Protein AF-A0A542ZRB3-F1 (afdb_monomer_lite)

InterPro domains:
  IPR025962 SdpI/YhfL-like [PF13630] (36-100)

Secondary structure (DSSP, 8-state):
--HHHHHHHHHHHHHHHHHHHHHHHHHHHHTSTT-PPPSSSS---TTTT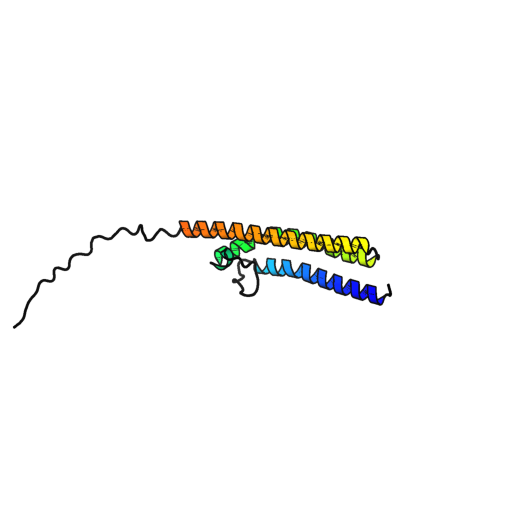S-HHHHHHHHHHHHHHHHHHHHHHHHHHHHHHHHHHTT-HHHHHHHHHHHHHHHHHHHHHHHHHHHHHHHHHHHHHHHHS--GGGS-----------------

Sequence (152 aa):
MNGQEIWEFVIVNGLMAVAVLVSPLLVAWQGRESAKPNRYAGIRTEKTSVDATTWQAGHRAALPAIRFGGLLAFVFAGGGVVTGLFGWQGLTMICALCAGATAFIAFGVGVARANTAAEKVSEEQSQKTPSSDDAPADDDAPADDASAPEAD

Foldseek 3Di:
DPPVVLVVVLVVLVVVLVVLLVQLVVLLVCLDPPRADDPVDYLDDPLLPPDRVLVSQLSVQLNVLSVVLSVLLNVLSVQLSVCSVVVVVVSNVVSNVRSVVSSVVSVVVSNVRSVVRSVVVVVVVVVVPPPPVPPPPPPDPPPPPPDDDDDD

Structure (mmCIF, N/CA/C/O backbone):
data_AF-A0A542ZRB3-F1
#
_entry.id   AF-A0A542ZRB3-F1
#
loop_
_atom_site.group_PDB
_atom_site.id
_atom_site.type_symbol
_atom_site.label_atom_id
_atom_site.label_alt_id
_atom_site.label_comp_id
_atom_site.label_asym_id
_atom_site.label_entity_id
_atom_site.label_seq_id
_atom_site.pdbx_PDB_ins_code
_atom_site.Cartn_x
_atom_site.Cartn_y
_atom_site.Cartn_z
_atom_site.occupancy
_atom_site.B_iso_or_equiv
_atom_site.auth_seq_id
_atom_site.auth_comp_id
_atom_site.auth_asym_id
_atom_site.auth_atom_id
_atom_site.pdbx_PDB_model_num
ATOM 1 N N . MET A 1 1 ? 21.197 -2.681 -26.301 1.00 57.91 1 MET A N 1
ATOM 2 C CA . MET A 1 1 ? 19.845 -3.241 -26.126 1.00 57.91 1 MET A CA 1
ATOM 3 C C . MET A 1 1 ? 19.202 -3.345 -27.485 1.00 57.91 1 MET A C 1
ATOM 5 O O . MET A 1 1 ? 19.181 -2.354 -28.211 1.00 57.91 1 MET A O 1
ATOM 9 N N . ASN A 1 2 ? 18.732 -4.533 -27.841 1.00 77.19 2 ASN A N 1
ATOM 10 C CA . ASN A 1 2 ? 17.944 -4.712 -29.058 1.00 77.19 2 ASN A CA 1
ATOM 11 C C . ASN A 1 2 ? 16.534 -4.149 -28.827 1.00 77.19 2 ASN A C 1
ATOM 13 O O . ASN A 1 2 ? 16.063 -4.118 -27.692 1.00 77.19 2 ASN A O 1
ATOM 17 N N . GLY A 1 3 ? 15.843 -3.714 -29.887 1.00 72.06 3 GLY A N 1
ATOM 18 C CA . GLY A 1 3 ? 14.504 -3.116 -29.765 1.00 72.06 3 GLY A CA 1
ATOM 19 C C . GLY A 1 3 ? 13.499 -3.996 -29.007 1.00 72.06 3 GLY A C 1
ATOM 20 O O . GLY A 1 3 ? 12.631 -3.478 -28.317 1.00 72.06 3 GLY A O 1
ATOM 21 N N . GLN A 1 4 ? 13.667 -5.319 -29.059 1.00 78.38 4 GLN A N 1
ATOM 22 C CA . GLN A 1 4 ? 12.844 -6.285 -28.332 1.00 78.38 4 GLN A CA 1
ATOM 23 C C . GLN A 1 4 ? 13.008 -6.202 -26.800 1.00 78.38 4 GLN A C 1
ATOM 25 O O . GLN A 1 4 ? 12.014 -6.247 -26.082 1.00 78.38 4 GLN A O 1
ATOM 30 N N . GLU A 1 5 ? 14.227 -5.982 -26.294 1.00 74.94 5 GLU A N 1
ATOM 31 C CA . GLU A 1 5 ? 14.484 -5.859 -24.848 1.00 74.94 5 GLU A CA 1
ATOM 32 C C . GLU A 1 5 ? 13.857 -4.588 -24.262 1.00 74.94 5 GLU A C 1
ATOM 34 O O . GLU A 1 5 ? 13.427 -4.563 -23.111 1.00 74.94 5 GLU A O 1
ATOM 39 N N . ILE A 1 6 ? 13.775 -3.525 -25.068 1.00 71.75 6 ILE A N 1
ATOM 40 C CA . ILE A 1 6 ? 13.130 -2.269 -24.670 1.00 71.75 6 ILE A CA 1
ATOM 41 C C . ILE A 1 6 ? 11.623 -2.491 -24.495 1.00 71.75 6 ILE A C 1
ATOM 43 O O . ILE A 1 6 ? 11.048 -2.044 -23.504 1.00 71.75 6 ILE A O 1
ATOM 47 N N . TRP A 1 7 ? 10.985 -3.225 -25.410 1.00 73.62 7 TRP A N 1
ATOM 48 C CA . TRP A 1 7 ? 9.554 -3.528 -25.328 1.00 73.62 7 TRP A CA 1
ATOM 49 C C . TRP A 1 7 ? 9.200 -4.408 -24.129 1.00 73.62 7 TRP A C 1
ATOM 51 O O . TRP A 1 7 ? 8.240 -4.104 -23.424 1.00 73.62 7 TRP A O 1
ATOM 61 N N . GLU A 1 8 ? 9.985 -5.445 -23.844 1.00 75.56 8 GLU A N 1
ATOM 62 C CA . GLU A 1 8 ? 9.770 -6.293 -22.663 1.00 75.56 8 GLU A CA 1
ATOM 63 C C . GLU A 1 8 ? 9.923 -5.494 -21.364 1.00 75.56 8 GLU A C 1
ATOM 65 O O . GLU A 1 8 ? 9.078 -5.586 -20.470 1.00 75.56 8 GLU A O 1
ATOM 70 N N . PHE A 1 9 ? 10.940 -4.633 -21.288 1.00 70.38 9 PHE A N 1
ATOM 71 C CA . PHE A 1 9 ? 11.157 -3.771 -20.131 1.00 70.38 9 PHE A CA 1
ATOM 72 C C . PHE A 1 9 ? 9.996 -2.790 -19.917 1.00 70.38 9 PHE A C 1
ATOM 74 O O . PHE A 1 9 ? 9.555 -2.592 -18.784 1.00 70.38 9 PHE A O 1
ATOM 81 N N . VAL A 1 10 ? 9.460 -2.203 -20.990 1.00 70.19 10 VAL A N 1
ATOM 82 C CA . VAL A 1 10 ? 8.301 -1.298 -20.925 1.00 70.19 10 VAL A CA 1
ATOM 83 C C . VAL A 1 10 ? 7.032 -2.047 -20.519 1.00 70.19 10 VAL A C 1
ATOM 85 O O . VAL A 1 10 ? 6.284 -1.545 -19.682 1.00 70.19 10 VAL A O 1
ATOM 88 N N . ILE A 1 11 ? 6.795 -3.252 -21.044 1.00 76.94 11 ILE A N 1
ATOM 89 C CA . ILE A 1 11 ? 5.610 -4.056 -20.708 1.00 76.94 11 ILE A CA 1
ATOM 90 C C . ILE A 1 11 ? 5.643 -4.483 -19.240 1.00 76.94 11 ILE A C 1
ATOM 92 O O . ILE A 1 11 ? 4.656 -4.296 -18.530 1.00 76.94 11 ILE A O 1
ATOM 96 N N . VAL A 1 12 ? 6.769 -5.010 -18.755 1.00 75.31 12 VAL A N 1
ATOM 97 C CA . VAL A 1 12 ? 6.897 -5.470 -17.364 1.00 75.31 12 VAL A CA 1
ATOM 98 C C . VAL A 1 12 ? 6.780 -4.302 -16.385 1.00 75.31 12 VAL A C 1
ATOM 100 O O . VAL A 1 12 ? 6.028 -4.398 -15.413 1.00 75.31 12 VAL A O 1
ATOM 103 N N . ASN A 1 13 ? 7.450 -3.174 -16.648 1.00 70.12 13 ASN A N 1
ATOM 104 C CA . ASN A 1 13 ? 7.316 -1.986 -15.800 1.00 70.12 13 ASN A CA 1
ATOM 105 C C . ASN A 1 13 ? 5.914 -1.377 -15.879 1.00 70.12 13 ASN A C 1
ATOM 107 O O . ASN A 1 13 ? 5.382 -0.943 -14.860 1.00 70.12 13 ASN A O 1
ATOM 111 N N . GLY A 1 14 ? 5.292 -1.388 -17.058 1.00 69.56 14 GLY A N 1
ATOM 112 C CA . GLY A 1 14 ? 3.910 -0.961 -17.245 1.00 69.56 14 GLY A CA 1
ATOM 113 C C . GLY A 1 14 ? 2.936 -1.812 -16.430 1.00 69.56 14 GLY A C 1
ATOM 114 O O . GLY A 1 14 ? 2.100 -1.270 -15.711 1.00 69.56 14 GLY A O 1
ATOM 115 N N . LEU A 1 15 ? 3.080 -3.139 -16.463 1.00 76.81 15 LEU A N 1
ATOM 116 C CA . LEU A 1 15 ? 2.259 -4.062 -15.674 1.00 76.81 15 LEU A CA 1
ATOM 117 C C . LEU A 1 15 ? 2.485 -3.898 -14.167 1.00 76.81 15 LEU A C 1
ATOM 119 O O . LEU A 1 15 ? 1.515 -3.852 -13.410 1.00 76.81 15 LEU A O 1
ATOM 123 N N . MET A 1 16 ? 3.737 -3.750 -13.727 1.00 71.19 16 MET A N 1
ATOM 124 C CA . MET A 1 16 ? 4.070 -3.445 -12.330 1.00 71.19 16 MET A CA 1
ATOM 125 C C . MET A 1 16 ? 3.442 -2.121 -11.882 1.00 71.19 16 MET A C 1
ATOM 127 O O . MET A 1 16 ? 2.821 -2.067 -10.822 1.00 71.19 16 MET A O 1
ATOM 131 N N . ALA A 1 17 ? 3.531 -1.068 -12.699 1.00 69.00 17 ALA A N 1
ATOM 132 C CA . ALA A 1 17 ? 2.908 0.221 -12.413 1.00 69.00 17 ALA A CA 1
ATOM 133 C C . ALA A 1 17 ? 1.386 0.090 -12.280 1.00 69.00 17 ALA A C 1
ATOM 135 O O . ALA A 1 17 ? 0.808 0.598 -11.321 1.00 69.00 17 ALA A O 1
ATOM 136 N N . VAL A 1 18 ? 0.733 -0.649 -13.181 1.00 70.75 18 VAL A N 1
ATOM 137 C CA . VAL A 1 18 ? -0.710 -0.918 -13.099 1.00 70.75 18 VAL A CA 1
ATOM 138 C C . VAL A 1 18 ? -1.054 -1.689 -11.824 1.00 70.75 18 VAL A C 1
ATOM 140 O O . VAL A 1 18 ? -1.988 -1.304 -11.126 1.00 70.75 18 VAL A O 1
ATOM 143 N N . ALA A 1 19 ? -0.297 -2.723 -11.456 1.00 70.94 19 ALA A N 1
ATOM 144 C CA . ALA A 1 19 ? -0.540 -3.486 -10.229 1.00 70.94 19 ALA A CA 1
ATOM 145 C C . ALA A 1 19 ? -0.389 -2.624 -8.959 1.00 70.94 19 ALA A C 1
ATOM 147 O O . ALA A 1 19 ? -1.222 -2.703 -8.046 1.00 70.94 19 ALA A O 1
ATOM 148 N N . VAL A 1 20 ? 0.629 -1.758 -8.926 1.00 68.19 20 VAL A N 1
ATOM 149 C CA . VAL A 1 20 ? 0.869 -0.791 -7.841 1.00 68.19 20 VAL A CA 1
ATOM 150 C C . VAL A 1 20 ? -0.226 0.273 -7.779 1.00 68.19 20 VAL A C 1
ATOM 152 O O . VAL A 1 20 ? -0.526 0.753 -6.692 1.00 68.19 20 VAL A O 1
ATOM 155 N N . LEU A 1 21 ? -0.868 0.615 -8.899 1.00 65.38 21 LEU A N 1
ATOM 156 C CA . LEU A 1 21 ? -1.976 1.576 -8.939 1.00 65.38 21 LEU A CA 1
ATOM 157 C C . LEU A 1 21 ? -3.322 0.968 -8.574 1.00 65.38 21 LEU A C 1
ATOM 159 O O . LEU A 1 21 ? -4.109 1.581 -7.852 1.00 65.38 21 LEU A O 1
ATOM 163 N N . VAL A 1 22 ? -3.591 -0.239 -9.059 1.00 71.31 22 VAL A N 1
ATOM 164 C CA . VAL A 1 22 ? -4.864 -0.928 -8.844 1.00 71.31 22 VAL A CA 1
ATOM 165 C C . VAL A 1 22 ? -4.983 -1.392 -7.392 1.00 71.31 22 VAL A C 1
ATOM 167 O O . VAL A 1 22 ? -6.062 -1.288 -6.818 1.00 71.31 22 VAL A O 1
ATOM 170 N N . SER A 1 23 ? -3.887 -1.809 -6.752 1.00 67.88 23 SER A N 1
ATOM 171 C CA . SER A 1 23 ? -3.892 -2.264 -5.351 1.00 67.88 23 SER A CA 1
ATOM 172 C C . SER A 1 23 ? -4.440 -1.228 -4.348 1.00 67.88 23 SER A C 1
ATOM 174 O O . SER A 1 23 ? -5.414 -1.537 -3.659 1.00 67.88 23 SER A O 1
ATOM 176 N N . PRO A 1 24 ? -3.917 0.010 -4.250 1.00 64.94 24 PRO A N 1
ATOM 177 C CA . PRO A 1 24 ? -4.442 1.021 -3.334 1.00 64.94 24 PRO A CA 1
ATOM 178 C C . PRO A 1 24 ? -5.852 1.481 -3.719 1.00 64.94 24 PRO A C 1
ATOM 180 O O . PRO A 1 24 ? -6.626 1.836 -2.833 1.00 64.94 24 PRO A O 1
ATOM 183 N N . LEU A 1 25 ? -6.218 1.435 -5.005 1.00 66.00 25 LEU A N 1
ATOM 184 C CA . LEU A 1 25 ? -7.579 1.719 -5.469 1.00 66.00 25 LEU A CA 1
ATOM 185 C C . LEU A 1 25 ? -8.570 0.652 -4.997 1.00 66.00 25 LEU A C 1
ATOM 187 O O . LEU A 1 25 ? -9.633 1.003 -4.491 1.00 66.00 25 LEU A O 1
ATOM 191 N N . LEU A 1 26 ? -8.209 -0.629 -5.088 1.00 68.31 26 LEU A N 1
ATOM 192 C CA . LEU A 1 26 ? -9.005 -1.740 -4.564 1.00 68.31 26 LEU A CA 1
ATOM 193 C C . LEU A 1 26 ? -9.151 -1.646 -3.045 1.00 68.31 26 LEU A C 1
ATOM 195 O O . LEU A 1 26 ? -10.261 -1.782 -2.529 1.00 68.31 26 LEU A O 1
ATOM 199 N N . VAL A 1 27 ? -8.061 -1.340 -2.333 1.00 64.50 27 VAL A N 1
ATOM 200 C CA . VAL A 1 27 ? -8.111 -1.114 -0.884 1.00 64.50 27 VAL A CA 1
ATOM 201 C C . VAL A 1 27 ? -9.010 0.085 -0.575 1.00 64.50 27 VAL A C 1
ATOM 203 O O . VAL A 1 27 ? -9.890 -0.019 0.271 1.00 64.50 27 VAL A O 1
ATOM 206 N N . ALA A 1 28 ? -8.885 1.206 -1.285 1.00 65.00 28 ALA A N 1
ATOM 207 C CA . ALA A 1 28 ? -9.724 2.379 -1.051 1.00 65.00 28 ALA A CA 1
ATOM 208 C C . ALA A 1 28 ? -11.210 2.131 -1.361 1.00 65.00 28 ALA A C 1
ATOM 210 O O . ALA A 1 28 ? -12.079 2.641 -0.653 1.00 65.00 28 ALA A O 1
ATOM 211 N N . TRP A 1 29 ? -11.511 1.338 -2.390 1.00 66.62 29 TRP A N 1
ATOM 212 C CA . TRP A 1 29 ? -12.880 1.002 -2.782 1.00 66.62 29 TRP A CA 1
ATOM 213 C C . TRP A 1 29 ? -13.577 0.127 -1.735 1.00 66.62 29 TRP A C 1
ATOM 215 O O . TRP A 1 29 ? -14.755 0.332 -1.451 1.00 66.62 29 TRP A O 1
ATOM 225 N N . GLN A 1 30 ? -12.830 -0.766 -1.082 1.00 65.75 30 GLN A N 1
ATOM 226 C CA . GLN A 1 30 ? -13.324 -1.573 0.038 1.00 65.75 30 GLN A CA 1
ATOM 227 C C . GLN A 1 30 ? -13.522 -0.776 1.333 1.00 65.75 30 GLN A C 1
ATOM 229 O O . GLN A 1 30 ? -14.191 -1.255 2.234 1.00 65.75 30 GLN A O 1
ATOM 234 N N . GLY A 1 31 ? -13.006 0.450 1.427 1.00 56.62 31 GLY A N 1
ATOM 235 C CA . GLY A 1 31 ? -13.260 1.345 2.560 1.00 56.62 31 GLY A CA 1
ATOM 236 C C . GLY A 1 31 ? -14.590 2.091 2.512 1.00 56.62 31 GLY A C 1
ATOM 237 O O . GLY A 1 31 ? -14.852 2.910 3.393 1.00 56.62 31 GLY A O 1
ATOM 238 N N . ARG A 1 32 ? -15.404 1.893 1.467 1.00 64.12 32 ARG A N 1
ATOM 239 C CA . ARG A 1 32 ? -16.726 2.522 1.366 1.00 64.12 32 ARG A CA 1
ATOM 240 C C . ARG A 1 32 ? -17.689 1.904 2.374 1.00 64.12 32 ARG A C 1
ATOM 242 O O . ARG A 1 32 ? -17.667 0.702 2.599 1.00 64.12 32 ARG A O 1
ATOM 249 N N . GLU A 1 33 ? -18.578 2.739 2.907 1.00 56.66 33 GLU A N 1
ATOM 250 C CA . GLU A 1 33 ? -19.474 2.455 4.041 1.00 56.66 33 GLU A CA 1
ATOM 251 C C . GLU A 1 33 ? -20.419 1.251 3.869 1.00 56.66 33 GLU A C 1
ATOM 253 O O . GLU A 1 33 ? -21.093 0.856 4.811 1.00 56.66 33 GLU A O 1
ATOM 258 N N . SER A 1 34 ? -20.460 0.645 2.682 1.00 55.91 34 SER A N 1
ATOM 259 C CA . SER A 1 34 ? -21.297 -0.515 2.355 1.00 55.91 34 SER A CA 1
ATOM 260 C C . SER A 1 34 ? -20.507 -1.814 2.154 1.00 55.91 34 SER A C 1
ATOM 262 O O . SER A 1 34 ? -21.100 -2.852 1.857 1.00 55.91 34 SER A O 1
ATOM 264 N N . ALA A 1 35 ? -19.177 -1.784 2.262 1.00 61.34 35 ALA A N 1
ATOM 265 C CA . ALA A 1 35 ? -18.354 -2.973 2.092 1.00 61.34 35 ALA A CA 1
ATOM 266 C C . ALA A 1 35 ? -18.409 -3.830 3.362 1.00 61.34 35 ALA A C 1
ATOM 268 O O . ALA A 1 35 ? -17.929 -3.434 4.421 1.00 61.34 35 ALA A O 1
ATOM 269 N N . LYS A 1 36 ? -18.996 -5.025 3.255 1.00 65.25 36 LYS A N 1
ATOM 270 C CA . LYS A 1 36 ? -18.915 -6.024 4.324 1.00 65.25 36 LYS A CA 1
ATOM 271 C C . LYS A 1 36 ? -17.457 -6.475 4.503 1.00 65.25 36 LYS A C 1
ATOM 273 O O . LYS A 1 36 ? -16.759 -6.615 3.493 1.00 65.25 36 LYS A O 1
ATOM 278 N N . PRO A 1 37 ? -17.016 -6.774 5.740 1.00 65.88 37 PRO A N 1
ATOM 279 C CA . PRO A 1 37 ? -15.686 -7.321 5.986 1.00 65.88 37 PRO A CA 1
ATOM 280 C C . PRO A 1 37 ? -15.470 -8.577 5.133 1.00 65.88 37 PRO A C 1
ATOM 282 O O . PRO A 1 37 ? -16.186 -9.569 5.277 1.00 65.88 37 PRO A O 1
ATOM 285 N N . ASN A 1 38 ? -14.506 -8.541 4.212 1.00 67.44 38 ASN A N 1
ATOM 286 C CA . ASN A 1 38 ? -14.188 -9.685 3.359 1.00 67.44 38 ASN A CA 1
ATOM 287 C C . ASN A 1 38 ? -13.095 -10.544 4.021 1.00 67.44 38 ASN A C 1
ATOM 289 O O . ASN A 1 38 ? -12.151 -10.024 4.624 1.00 67.44 38 ASN A O 1
ATOM 293 N N . ARG A 1 39 ? -13.195 -11.877 3.904 1.00 62.22 39 ARG A N 1
ATOM 294 C CA . ARG A 1 39 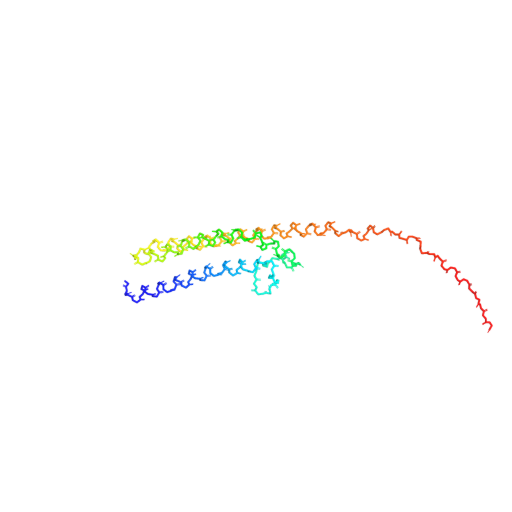? -12.159 -12.801 4.390 1.00 62.22 39 ARG A CA 1
ATOM 295 C C . ARG A 1 39 ? -10.827 -12.651 3.659 1.00 62.22 39 ARG A C 1
ATOM 297 O O . ARG A 1 39 ? -9.781 -12.873 4.259 1.00 62.22 39 ARG A O 1
ATOM 304 N N . TYR A 1 40 ? -10.879 -12.236 2.399 1.00 60.97 40 TYR A N 1
ATOM 305 C CA . TYR A 1 40 ? -9.743 -12.286 1.481 1.00 60.97 40 TYR A CA 1
ATOM 306 C C . TYR A 1 40 ? -9.091 -10.927 1.206 1.00 60.97 40 TYR A C 1
ATOM 308 O O . TYR A 1 40 ? -8.108 -10.873 0.474 1.00 60.97 40 TYR A O 1
ATOM 316 N N . ALA A 1 41 ? -9.619 -9.828 1.755 1.00 55.94 41 ALA A N 1
ATOM 317 C CA . ALA A 1 41 ? -9.113 -8.488 1.465 1.00 55.94 41 ALA A CA 1
ATOM 318 C C . ALA A 1 41 ? -9.324 -7.505 2.633 1.00 55.94 41 ALA A C 1
ATOM 320 O O . ALA A 1 41 ? -10.284 -7.638 3.393 1.00 55.94 41 ALA A O 1
ATOM 321 N N . GLY A 1 42 ? -8.412 -6.534 2.768 1.00 61.56 42 GLY A N 1
ATOM 322 C CA . GLY A 1 42 ? -8.416 -5.499 3.812 1.00 61.56 42 GLY A CA 1
ATOM 323 C C . GLY A 1 42 ? -7.268 -5.621 4.824 1.00 61.56 42 GLY A C 1
ATOM 324 O O . GLY A 1 42 ? -6.564 -6.629 4.871 1.00 61.56 42 GLY A O 1
ATOM 325 N N . ILE A 1 43 ? -7.071 -4.577 5.638 1.00 64.38 43 ILE A N 1
ATOM 326 C CA . ILE A 1 43 ? -6.070 -4.572 6.717 1.00 64.38 43 ILE A CA 1
ATOM 327 C C . ILE A 1 43 ? -6.604 -5.440 7.859 1.00 64.38 43 ILE A C 1
ATOM 329 O O . ILE A 1 43 ? -7.478 -5.021 8.618 1.00 64.38 43 ILE A O 1
ATOM 333 N N . ARG A 1 44 ? -6.101 -6.673 7.947 1.00 68.19 44 ARG A N 1
ATOM 334 C CA . ARG A 1 44 ? -6.429 -7.619 9.016 1.00 68.19 44 ARG A CA 1
ATOM 335 C C . ARG A 1 44 ? -5.388 -7.513 10.110 1.00 68.19 44 ARG A C 1
ATOM 337 O O . ARG A 1 44 ? -4.293 -8.052 9.986 1.00 68.19 44 ARG A O 1
ATOM 344 N N . THR A 1 45 ? -5.746 -6.820 11.171 1.00 67.12 45 THR A N 1
ATOM 345 C CA . THR A 1 45 ? -5.037 -6.886 12.439 1.00 67.12 45 THR A CA 1
ATOM 346 C C . THR A 1 45 ? -5.981 -7.462 13.478 1.00 67.12 45 THR A C 1
ATOM 348 O O . THR A 1 45 ? -7.198 -7.426 13.296 1.00 67.12 45 THR A O 1
ATOM 351 N N . GLU A 1 46 ? -5.433 -8.023 14.555 1.00 70.56 46 GLU A N 1
ATOM 352 C CA . GLU A 1 46 ? -6.214 -8.645 15.638 1.00 70.56 46 GLU A CA 1
ATOM 353 C C . GLU A 1 46 ? -7.366 -7.748 16.118 1.00 70.56 46 GLU A C 1
ATOM 355 O O . GLU A 1 46 ? -8.459 -8.223 16.418 1.00 70.56 46 GLU A O 1
ATOM 360 N N . LYS A 1 47 ? -7.139 -6.429 16.106 1.00 65.25 47 LYS A N 1
ATOM 361 C CA . LYS A 1 47 ? -8.100 -5.405 16.519 1.00 65.25 47 LYS A CA 1
ATOM 362 C C . LYS A 1 47 ? -9.166 -5.095 15.460 1.00 65.25 47 LYS A C 1
ATOM 364 O O . LYS A 1 47 ? -10.312 -4.841 15.818 1.00 65.25 47 LYS A O 1
ATOM 369 N N . THR A 1 48 ? -8.838 -5.134 14.165 1.00 61.62 48 THR A N 1
ATOM 370 C CA . THR A 1 48 ? -9.811 -4.877 13.082 1.00 61.62 48 THR A CA 1
ATOM 371 C C . THR A 1 48 ? -10.668 -6.097 12.736 1.00 61.62 48 THR A C 1
ATOM 373 O O . THR A 1 48 ? -11.593 -5.979 11.937 1.00 61.62 48 THR A O 1
ATOM 376 N N . SER A 1 49 ? -10.381 -7.271 13.312 1.00 68.75 49 SER A N 1
ATOM 377 C CA . SER A 1 49 ? -11.171 -8.497 13.123 1.00 68.75 49 SER A CA 1
ATOM 378 C C . SER A 1 49 ? -12.302 -8.707 14.132 1.00 68.75 49 SER A C 1
ATOM 380 O O . SER A 1 49 ? -13.057 -9.662 13.967 1.00 68.75 49 SER A O 1
ATOM 382 N N . VAL A 1 50 ? -12.411 -7.860 15.160 1.00 73.00 50 VAL A N 1
ATOM 383 C CA . VAL A 1 50 ? -13.346 -8.070 16.279 1.00 73.00 50 VAL A CA 1
ATOM 384 C C . VAL A 1 50 ? -14.784 -7.729 15.894 1.00 73.00 50 VAL A C 1
ATOM 386 O O . VAL A 1 50 ? -15.688 -8.510 16.170 1.00 73.00 50 VAL A O 1
ATOM 389 N N . ASP A 1 51 ? -14.997 -6.592 15.230 1.00 75.12 51 ASP A N 1
ATOM 390 C CA . ASP A 1 51 ? -16.332 -6.121 14.873 1.00 75.12 51 ASP A CA 1
ATOM 391 C C . ASP A 1 51 ? -16.312 -5.342 13.545 1.00 75.12 51 ASP A C 1
ATOM 393 O O . ASP A 1 51 ? -15.287 -4.808 13.110 1.00 75.12 51 ASP A O 1
ATOM 397 N N . ALA A 1 52 ? -17.458 -5.264 12.869 1.00 76.75 52 ALA A N 1
ATOM 398 C CA . ALA A 1 52 ? -17.594 -4.521 11.615 1.00 76.75 52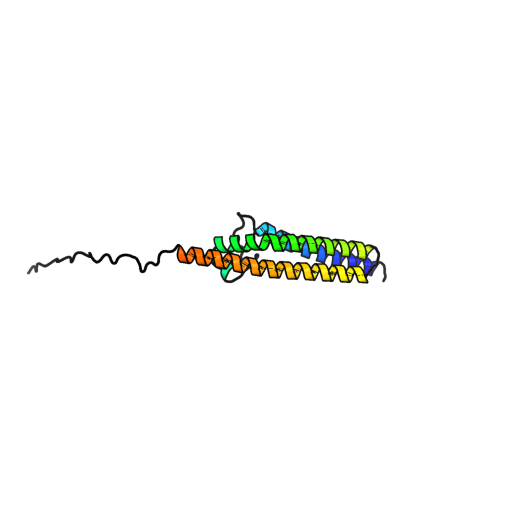 ALA A CA 1
ATOM 399 C C . ALA A 1 52 ? -17.313 -3.019 11.808 1.00 76.75 52 ALA A C 1
ATOM 401 O O . ALA A 1 52 ? -16.777 -2.361 10.913 1.00 76.75 52 ALA A O 1
ATOM 402 N N . THR A 1 53 ? -17.631 -2.490 12.991 1.00 77.19 53 THR A N 1
ATOM 403 C CA . THR A 1 53 ? -17.399 -1.091 13.372 1.00 77.19 53 THR A CA 1
ATOM 404 C C . THR A 1 53 ? -15.907 -0.764 13.489 1.00 77.19 53 THR A C 1
ATOM 406 O O . THR A 1 53 ? -15.442 0.214 12.893 1.00 77.19 53 THR A O 1
ATOM 409 N N . THR A 1 54 ? -15.126 -1.608 14.174 1.00 77.81 54 THR A N 1
ATOM 410 C CA . THR A 1 54 ? -13.669 -1.440 14.317 1.00 77.81 54 THR A CA 1
ATOM 411 C C . THR A 1 54 ? -12.945 -1.643 12.987 1.00 77.81 54 THR A C 1
ATOM 413 O O . THR A 1 54 ? -12.010 -0.898 12.676 1.00 77.81 54 THR A O 1
ATOM 416 N N . TRP A 1 55 ? -13.420 -2.571 12.149 1.00 77.62 55 TRP A N 1
ATOM 417 C CA . TRP A 1 55 ? -12.929 -2.755 10.782 1.00 77.62 55 TRP A CA 1
ATOM 418 C C . TRP A 1 55 ? -13.093 -1.484 9.937 1.00 77.62 55 TRP A C 1
ATOM 420 O O . TRP A 1 55 ? -12.129 -0.998 9.340 1.00 77.62 55 TRP A O 1
ATOM 430 N N . GLN A 1 56 ? -14.293 -0.896 9.928 1.00 78.56 56 GLN A N 1
ATOM 431 C CA . GLN A 1 56 ? -14.591 0.300 9.138 1.00 78.56 56 GLN A CA 1
ATOM 432 C C . GLN A 1 56 ? -13.819 1.530 9.640 1.00 78.56 56 GLN A C 1
ATOM 434 O O . GLN A 1 56 ? -13.307 2.309 8.830 1.00 78.56 56 GLN A O 1
ATOM 439 N N . ALA A 1 57 ? -13.680 1.689 10.960 1.00 78.31 57 ALA A N 1
ATOM 440 C CA . ALA A 1 57 ? -12.892 2.762 11.564 1.00 78.31 57 ALA A CA 1
ATOM 441 C C . ALA A 1 57 ? -11.404 2.659 11.193 1.00 78.31 57 ALA A C 1
ATOM 443 O O . ALA A 1 57 ? -10.811 3.641 10.732 1.00 78.31 57 ALA A O 1
ATOM 444 N N . GLY A 1 58 ? -10.818 1.463 11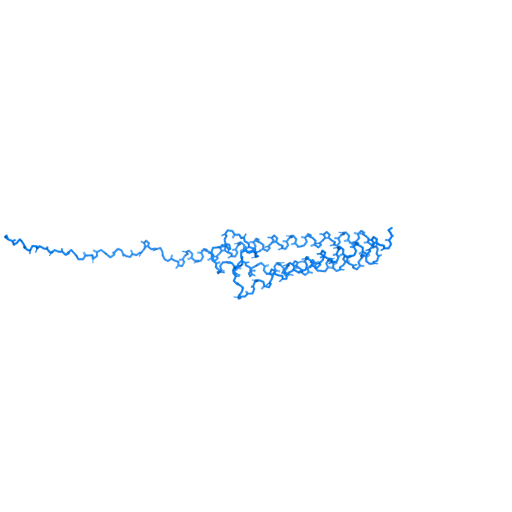.312 1.00 75.81 58 GLY A N 1
ATOM 445 C CA . GLY A 1 58 ? -9.431 1.207 10.925 1.00 75.81 58 GLY A CA 1
ATOM 446 C C . GLY A 1 58 ? -9.186 1.486 9.442 1.00 75.81 58 GLY A C 1
ATOM 447 O O . GLY A 1 58 ? -8.232 2.175 9.070 1.00 75.81 58 GLY A O 1
ATOM 448 N N . HIS A 1 59 ? -10.096 1.040 8.578 1.00 78.25 59 HIS A N 1
ATOM 449 C CA . HIS A 1 59 ? -9.965 1.239 7.137 1.00 78.25 59 HIS A CA 1
ATOM 450 C C . HIS A 1 59 ? -10.120 2.710 6.735 1.00 78.25 59 HIS A C 1
ATOM 452 O O . HIS A 1 59 ? -9.338 3.222 5.929 1.00 78.25 59 HIS A O 1
ATOM 458 N N . ARG A 1 60 ? -11.062 3.437 7.350 1.00 80.12 60 ARG A N 1
ATOM 459 C CA . ARG A 1 60 ? -11.245 4.882 7.137 1.00 80.12 60 ARG A CA 1
ATOM 460 C C . ARG A 1 60 ? -10.017 5.683 7.573 1.00 80.12 60 ARG A C 1
ATOM 462 O O . ARG A 1 60 ? -9.649 6.636 6.885 1.00 80.12 60 ARG A O 1
ATOM 469 N N . ALA A 1 61 ? -9.356 5.284 8.659 1.00 80.31 61 ALA A N 1
ATOM 470 C CA . ALA A 1 61 ? -8.123 5.913 9.134 1.00 80.31 61 ALA A CA 1
ATOM 471 C C . ALA A 1 61 ? -6.915 5.652 8.214 1.00 80.31 61 ALA A C 1
ATOM 473 O O . ALA A 1 61 ? -6.024 6.501 8.112 1.00 80.31 61 ALA A O 1
ATOM 474 N N . ALA A 1 62 ? -6.896 4.518 7.508 1.00 76.25 62 ALA A N 1
ATOM 475 C CA . ALA A 1 62 ? -5.851 4.179 6.542 1.00 76.25 62 ALA A CA 1
ATOM 476 C C . ALA A 1 62 ? -6.003 4.907 5.191 1.00 76.25 62 ALA A C 1
ATOM 478 O O . ALA A 1 62 ? -5.002 5.160 4.514 1.00 76.25 62 ALA A O 1
ATOM 479 N N . LEU A 1 63 ? -7.228 5.292 4.802 1.00 79.81 63 LEU A N 1
ATOM 480 C CA . LEU A 1 63 ? -7.522 5.914 3.500 1.00 79.81 63 LEU A CA 1
ATOM 481 C C . LEU A 1 63 ? -6.635 7.119 3.139 1.00 79.81 63 LEU A C 1
ATOM 483 O O . LEU A 1 63 ? -6.182 7.171 1.995 1.00 79.81 63 LEU A O 1
ATOM 487 N N . PRO A 1 64 ? -6.363 8.094 4.032 1.00 80.25 64 PRO A N 1
ATOM 488 C CA . PRO A 1 64 ? -5.531 9.241 3.681 1.00 80.25 64 PRO A CA 1
ATOM 489 C C . PRO A 1 64 ? -4.104 8.819 3.326 1.00 80.25 64 PRO A C 1
ATOM 491 O O . PRO A 1 64 ? -3.576 9.261 2.311 1.00 80.25 64 PRO A O 1
ATOM 494 N N . ALA A 1 65 ? -3.502 7.925 4.118 1.00 78.38 65 ALA A N 1
ATOM 495 C CA . ALA A 1 65 ? -2.143 7.442 3.880 1.00 78.38 65 ALA A CA 1
ATOM 496 C C . ALA A 1 65 ? -2.054 6.682 2.550 1.00 78.38 65 ALA A C 1
ATOM 498 O O . ALA A 1 65 ? -1.164 6.949 1.746 1.00 78.38 65 ALA A O 1
ATOM 499 N N . ILE A 1 66 ? -3.032 5.815 2.277 1.00 75.88 66 ILE A N 1
ATOM 500 C CA . ILE A 1 66 ? -3.110 5.047 1.029 1.00 75.88 66 ILE A CA 1
ATOM 501 C C . ILE A 1 66 ? -3.321 5.970 -0.178 1.00 75.88 66 ILE A C 1
ATOM 503 O O . ILE A 1 66 ? -2.698 5.762 -1.215 1.00 75.88 66 ILE A O 1
ATOM 507 N N . ARG A 1 67 ? -4.152 7.014 -0.057 1.00 80.50 67 ARG A N 1
ATOM 508 C CA . ARG A 1 67 ? -4.380 7.986 -1.140 1.00 80.50 67 ARG A CA 1
ATOM 509 C C . ARG A 1 67 ? -3.136 8.806 -1.452 1.00 80.50 67 ARG A C 1
ATOM 511 O O . ARG A 1 67 ? -2.759 8.894 -2.615 1.00 80.50 67 ARG A O 1
ATOM 518 N N . PHE A 1 68 ? -2.497 9.387 -0.436 1.00 82.00 68 PHE A N 1
ATOM 519 C CA . PHE A 1 68 ? -1.282 10.180 -0.640 1.00 82.00 68 PHE A CA 1
ATOM 520 C C . PHE A 1 68 ? -0.125 9.317 -1.147 1.00 82.00 68 PHE A C 1
ATOM 522 O O . PHE A 1 68 ? 0.555 9.701 -2.095 1.00 82.00 68 PHE A O 1
ATOM 529 N N . GLY A 1 69 ? 0.055 8.128 -0.569 1.00 76.75 69 GLY A N 1
ATOM 530 C CA . GLY A 1 69 ? 1.056 7.166 -1.015 1.00 76.75 69 GLY A CA 1
ATOM 531 C C . GLY A 1 69 ? 0.832 6.681 -2.437 1.00 76.75 69 GLY A C 1
ATOM 532 O O . GLY A 1 69 ? 1.760 6.687 -3.237 1.00 76.75 69 GLY A O 1
ATOM 533 N N . GLY A 1 70 ? -0.408 6.316 -2.769 1.00 76.06 70 GLY A N 1
ATOM 534 C CA . GLY A 1 70 ? -0.792 5.897 -4.113 1.00 76.06 70 GLY A CA 1
ATOM 535 C C . GLY A 1 70 ? -0.598 7.005 -5.147 1.00 76.06 70 GLY A C 1
ATOM 536 O O . GLY A 1 70 ? -0.117 6.732 -6.242 1.00 76.06 70 GLY A O 1
ATOM 537 N N . LEU A 1 71 ? -0.894 8.262 -4.794 1.00 81.75 71 LEU A N 1
ATOM 538 C CA . LEU A 1 71 ? -0.654 9.408 -5.671 1.00 81.75 71 LEU A CA 1
ATOM 539 C C . LEU A 1 71 ? 0.843 9.631 -5.922 1.00 81.75 71 LEU A C 1
ATOM 541 O O . LEU A 1 71 ? 1.240 9.814 -7.069 1.00 81.75 71 LEU A O 1
ATOM 545 N N . LEU A 1 72 ? 1.686 9.588 -4.885 1.00 80.56 72 LEU A N 1
ATOM 546 C CA . LEU A 1 72 ? 3.137 9.710 -5.073 1.00 80.56 72 LEU A CA 1
ATOM 547 C C . LEU A 1 72 ? 3.693 8.545 -5.897 1.00 80.56 72 LEU A C 1
ATOM 549 O O . LEU A 1 72 ? 4.459 8.771 -6.832 1.00 80.56 72 LEU A O 1
ATOM 553 N N . ALA A 1 73 ? 3.274 7.316 -5.591 1.00 77.50 73 ALA A N 1
ATOM 554 C CA . ALA A 1 73 ? 3.672 6.136 -6.347 1.00 77.50 73 ALA A CA 1
ATOM 555 C C . ALA A 1 73 ? 3.255 6.250 -7.822 1.00 77.50 73 ALA A C 1
ATOM 557 O O . ALA A 1 73 ? 4.038 5.888 -8.697 1.00 77.50 73 ALA A O 1
ATOM 558 N N . PHE A 1 74 ? 2.081 6.826 -8.116 1.00 77.81 74 PHE A N 1
ATOM 559 C CA . PHE A 1 74 ? 1.643 7.116 -9.483 1.00 77.81 74 PHE A CA 1
ATOM 560 C C . PHE A 1 74 ? 2.571 8.092 -10.201 1.00 77.81 74 PHE A C 1
ATOM 562 O O . PHE A 1 74 ? 2.972 7.830 -11.333 1.00 77.81 74 PHE A O 1
ATOM 569 N N . VAL A 1 75 ? 2.939 9.196 -9.547 1.00 84.69 75 VAL A N 1
ATOM 570 C CA . VAL A 1 75 ? 3.841 10.197 -10.133 1.00 84.69 75 VAL A CA 1
ATOM 571 C C . VAL A 1 75 ? 5.203 9.575 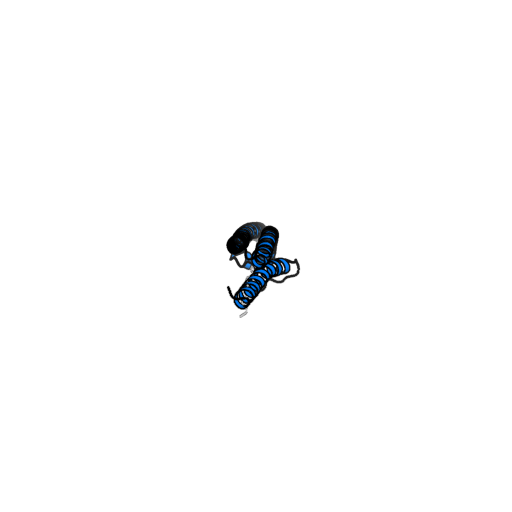-10.442 1.00 84.69 75 VAL A C 1
ATOM 573 O O . VAL A 1 75 ? 5.723 9.757 -11.542 1.00 84.69 75 VAL A O 1
ATOM 576 N N . PHE A 1 76 ? 5.762 8.791 -9.517 1.00 82.12 76 PHE A N 1
ATOM 577 C CA . PHE A 1 76 ? 7.043 8.119 -9.738 1.00 82.12 76 PHE A CA 1
ATOM 578 C C . PHE A 1 76 ? 6.963 7.031 -10.809 1.00 82.12 76 PHE A C 1
ATOM 580 O O . PHE A 1 76 ? 7.846 6.964 -11.661 1.00 82.12 76 PHE A O 1
ATOM 587 N N . ALA A 1 77 ? 5.907 6.217 -10.823 1.00 76.88 77 ALA A N 1
ATOM 588 C CA . ALA A 1 77 ? 5.708 5.201 -11.852 1.00 76.88 77 ALA A CA 1
ATOM 589 C C . ALA A 1 77 ? 5.543 5.834 -13.244 1.00 76.88 77 ALA A C 1
ATOM 591 O O . ALA A 1 77 ? 6.189 5.402 -14.197 1.00 76.88 77 ALA A O 1
ATOM 592 N N . GLY A 1 78 ? 4.752 6.906 -13.351 1.00 78.06 78 GLY A N 1
ATOM 593 C CA . GLY A 1 78 ? 4.604 7.683 -14.582 1.00 78.06 78 GLY A CA 1
ATOM 594 C C . GLY A 1 78 ? 5.932 8.284 -15.049 1.00 78.06 78 GLY A C 1
ATOM 595 O O . GLY A 1 78 ? 6.293 8.148 -16.217 1.00 78.06 78 GLY A O 1
ATOM 596 N N . GLY A 1 79 ? 6.710 8.862 -14.129 1.00 79.44 79 GLY A N 1
ATOM 597 C CA . GLY A 1 79 ? 8.067 9.340 -14.410 1.00 79.44 79 GLY A CA 1
ATOM 598 C C . GLY A 1 79 ? 9.005 8.224 -14.884 1.00 79.44 79 GLY A C 1
ATOM 599 O O . GLY A 1 79 ? 9.774 8.421 -15.825 1.00 79.44 79 GLY A O 1
ATOM 600 N N . GLY A 1 80 ? 8.899 7.027 -14.304 1.00 78.06 80 GLY A N 1
ATOM 601 C CA . GLY A 1 80 ? 9.639 5.837 -14.728 1.00 78.06 80 GLY A CA 1
ATOM 602 C C . GLY A 1 80 ? 9.335 5.432 -16.172 1.00 78.06 80 GLY A C 1
ATOM 603 O O . GLY A 1 80 ? 10.257 5.192 -16.947 1.00 78.06 80 GLY A O 1
ATOM 604 N N . VAL A 1 81 ? 8.059 5.437 -16.568 1.00 77.38 81 VAL A N 1
ATOM 605 C CA . VAL A 1 81 ? 7.652 5.148 -17.956 1.00 77.38 81 VAL A CA 1
ATOM 606 C C . VAL A 1 81 ? 8.213 6.193 -18.918 1.00 77.38 81 VAL A C 1
ATOM 608 O O . VAL A 1 81 ? 8.830 5.833 -19.917 1.00 77.38 81 VAL A O 1
ATOM 611 N N . VAL A 1 82 ? 8.056 7.483 -18.604 1.00 82.50 82 VAL A N 1
ATOM 612 C CA . VAL A 1 82 ? 8.551 8.577 -19.457 1.00 82.50 82 VAL A CA 1
ATOM 613 C C . VAL A 1 82 ? 10.066 8.481 -19.630 1.00 82.50 82 VAL A C 1
ATOM 615 O O . VAL A 1 82 ? 10.560 8.474 -20.751 1.00 82.50 82 VAL A O 1
ATOM 618 N N . THR A 1 83 ? 10.814 8.344 -18.537 1.00 83.25 83 THR A N 1
ATOM 619 C CA . THR A 1 83 ? 12.285 8.239 -18.575 1.00 83.25 83 THR A CA 1
ATOM 620 C C . THR A 1 83 ? 12.769 6.984 -19.297 1.00 83.25 83 THR A C 1
ATOM 622 O O . THR A 1 83 ? 13.774 7.041 -20.007 1.00 83.25 83 THR A O 1
ATOM 625 N N . GLY A 1 84 ? 12.027 5.879 -19.180 1.00 74.81 84 GLY A N 1
ATOM 626 C CA . GLY A 1 84 ? 12.290 4.637 -19.902 1.00 74.81 84 GLY A CA 1
ATOM 627 C C . GLY A 1 84 ? 12.150 4.801 -21.416 1.00 74.81 84 GLY A C 1
ATOM 628 O O . GLY A 1 84 ? 12.996 4.305 -22.157 1.00 74.81 84 GLY A O 1
ATOM 629 N N . LEU A 1 85 ? 11.154 5.566 -21.881 1.00 77.56 85 LEU A N 1
ATOM 630 C CA . LEU A 1 85 ? 10.977 5.885 -23.306 1.00 77.56 85 LEU A CA 1
ATOM 631 C C . LEU A 1 85 ? 12.139 6.713 -23.880 1.00 77.56 85 LEU A C 1
ATOM 633 O O . LEU A 1 85 ? 12.472 6.561 -25.051 1.00 77.56 85 LEU A O 1
ATOM 637 N N . PHE A 1 86 ? 12.782 7.549 -23.060 1.00 83.94 86 PHE A N 1
ATOM 638 C CA . PHE A 1 86 ? 13.969 8.325 -23.449 1.00 83.94 86 PHE A CA 1
ATOM 639 C C . PHE A 1 86 ? 15.293 7.559 -23.280 1.00 83.94 86 PHE A C 1
ATOM 641 O O . PHE A 1 86 ? 16.360 8.109 -23.550 1.00 83.94 86 PHE A O 1
ATOM 648 N N . GLY A 1 87 ? 15.255 6.296 -22.838 1.00 80.12 87 GLY A N 1
ATOM 649 C CA . GLY A 1 87 ? 16.452 5.474 -22.635 1.00 80.12 87 GLY A CA 1
ATOM 650 C C . GLY A 1 87 ? 17.289 5.868 -21.412 1.00 80.12 87 GLY A C 1
ATOM 651 O O . GLY A 1 87 ? 18.430 5.426 -21.277 1.00 80.12 87 GLY A O 1
ATOM 652 N N . TRP A 1 88 ? 16.752 6.675 -20.494 1.00 86.38 88 TRP A N 1
ATOM 653 C CA . TRP A 1 88 ? 17.447 7.098 -19.275 1.00 86.38 88 TRP A CA 1
ATOM 654 C C . TRP A 1 88 ? 17.331 6.053 -18.163 1.00 86.38 88 TRP A C 1
ATOM 656 O O . TRP A 1 88 ? 16.712 6.291 -17.125 1.00 86.38 88 TRP A O 1
ATOM 666 N N . GLN A 1 89 ? 17.974 4.900 -18.360 1.00 78.38 89 GLN A N 1
ATOM 667 C CA . GLN A 1 89 ? 17.877 3.745 -17.455 1.00 78.38 89 GLN A CA 1
ATOM 668 C C . GLN A 1 89 ? 18.162 4.079 -15.983 1.00 78.38 89 GLN A C 1
ATOM 670 O O . GLN A 1 89 ? 17.453 3.599 -15.099 1.00 78.38 89 GLN A O 1
ATOM 675 N N . GLY A 1 90 ? 19.159 4.929 -15.709 1.00 80.19 90 GLY A N 1
ATOM 676 C CA . GLY A 1 90 ? 19.484 5.341 -14.340 1.00 80.19 90 GLY A CA 1
ATOM 677 C C . GLY A 1 90 ? 18.328 6.074 -13.653 1.00 80.19 90 GLY A C 1
ATOM 678 O O . GLY A 1 90 ? 18.007 5.780 -12.503 1.00 80.19 90 GLY A O 1
ATOM 679 N N . LEU A 1 91 ? 17.647 6.974 -14.370 1.00 82.38 91 LEU A N 1
ATOM 680 C CA . LEU A 1 91 ? 16.504 7.708 -13.825 1.00 82.38 91 LEU A CA 1
ATOM 681 C C . LEU A 1 91 ? 15.287 6.795 -13.655 1.00 82.38 91 LEU A C 1
ATOM 683 O O . LEU A 1 91 ? 14.596 6.886 -12.644 1.00 82.38 91 LEU A O 1
ATOM 687 N N . THR A 1 92 ? 15.063 5.871 -14.591 1.00 77.38 92 THR A N 1
ATOM 688 C CA . THR A 1 92 ? 13.977 4.885 -14.498 1.00 77.38 92 THR A CA 1
ATOM 689 C C . THR A 1 92 ? 14.111 4.011 -13.255 1.00 77.38 92 THR A C 1
ATOM 691 O O . THR A 1 92 ? 13.129 3.805 -12.542 1.00 77.38 92 THR A O 1
ATOM 694 N N . MET A 1 93 ? 15.327 3.551 -12.943 1.00 76.88 93 MET A N 1
ATOM 695 C CA . MET A 1 93 ? 15.598 2.770 -11.734 1.00 76.88 93 MET A CA 1
ATOM 696 C C . MET A 1 93 ? 15.343 3.586 -10.458 1.00 76.88 93 MET A C 1
ATOM 698 O O . MET A 1 93 ? 14.718 3.080 -9.527 1.00 76.88 93 MET A O 1
ATOM 702 N N . ILE A 1 94 ? 15.758 4.857 -10.426 1.00 85.19 94 ILE A N 1
ATOM 703 C CA . ILE A 1 94 ? 15.483 5.761 -9.296 1.00 85.19 94 ILE A CA 1
ATOM 704 C C . ILE A 1 94 ? 13.972 5.950 -9.117 1.00 85.19 94 ILE A C 1
ATOM 706 O O . ILE A 1 94 ? 13.464 5.795 -8.009 1.00 85.19 94 ILE A O 1
ATOM 710 N N . CYS A 1 95 ? 13.236 6.220 -10.197 1.00 81.31 95 CYS A N 1
ATOM 711 C CA . CYS A 1 95 ? 11.782 6.357 -10.158 1.00 81.31 95 CYS A CA 1
ATOM 712 C C . CYS A 1 95 ? 11.097 5.088 -9.632 1.00 81.31 95 CYS A C 1
ATOM 714 O O . CYS A 1 95 ? 10.218 5.186 -8.777 1.00 81.31 95 CYS A O 1
ATOM 716 N N . ALA A 1 96 ? 11.522 3.904 -10.080 1.00 77.62 96 ALA A N 1
ATOM 717 C CA . ALA A 1 96 ? 10.982 2.633 -9.602 1.00 77.62 96 ALA A CA 1
ATOM 718 C C . ALA A 1 96 ? 11.240 2.423 -8.098 1.00 77.62 96 ALA A C 1
ATOM 720 O O . ALA A 1 96 ? 10.324 2.054 -7.360 1.00 77.62 96 ALA A O 1
ATOM 721 N N . LEU A 1 97 ? 12.454 2.725 -7.623 1.00 81.50 97 LEU A N 1
ATOM 722 C CA . LEU A 1 97 ? 12.798 2.654 -6.199 1.00 81.50 97 LEU A CA 1
ATOM 723 C C . LEU A 1 97 ? 11.975 3.638 -5.365 1.00 81.50 97 LEU A C 1
ATOM 725 O O . LEU A 1 97 ? 11.437 3.258 -4.325 1.00 81.50 97 LEU A O 1
ATOM 729 N N . CYS A 1 98 ? 11.824 4.881 -5.825 1.00 83.88 98 CYS A N 1
ATOM 730 C CA . CYS A 1 98 ? 11.004 5.882 -5.149 1.00 83.88 98 CYS A CA 1
ATOM 731 C C . CYS A 1 98 ? 9.533 5.461 -5.083 1.00 83.88 98 CYS A C 1
ATOM 733 O O . CYS A 1 98 ? 8.924 5.597 -4.020 1.00 83.88 98 CYS A O 1
ATOM 735 N N . ALA A 1 99 ? 8.976 4.912 -6.169 1.00 78.19 99 ALA A N 1
ATOM 736 C CA . ALA A 1 99 ? 7.606 4.401 -6.208 1.00 78.19 99 ALA A CA 1
ATOM 737 C C . ALA A 1 99 ? 7.405 3.251 -5.209 1.00 78.19 99 ALA A C 1
ATOM 739 O O . ALA A 1 99 ? 6.453 3.265 -4.428 1.00 78.19 99 ALA A O 1
ATOM 740 N N . GLY A 1 100 ? 8.333 2.290 -5.182 1.00 75.75 100 GLY A N 1
ATOM 741 C CA . GLY A 1 100 ? 8.306 1.178 -4.233 1.00 75.75 100 GLY A CA 1
ATOM 742 C C . GLY A 1 100 ? 8.417 1.649 -2.781 1.00 75.75 100 GLY A C 1
ATOM 743 O O . GLY A 1 100 ? 7.613 1.252 -1.939 1.00 75.75 100 GLY A O 1
ATOM 744 N N . ALA A 1 101 ? 9.357 2.552 -2.492 1.00 82.06 101 ALA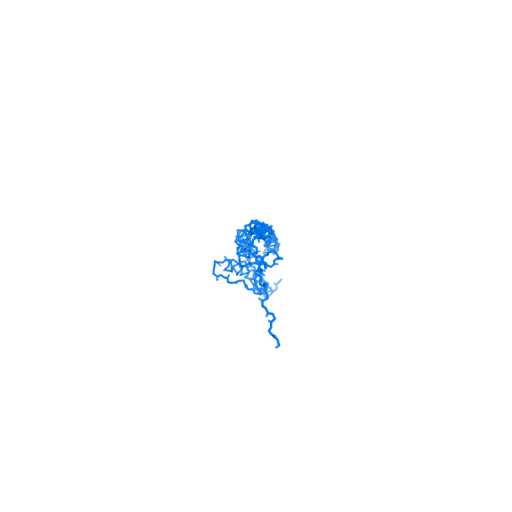 A N 1
ATOM 745 C CA . ALA A 1 101 ? 9.554 3.104 -1.154 1.00 82.06 101 ALA A CA 1
ATOM 746 C C . ALA A 1 101 ? 8.324 3.884 -0.664 1.00 82.06 101 ALA A C 1
ATOM 748 O O . ALA A 1 101 ? 7.887 3.693 0.470 1.00 82.06 101 ALA A O 1
ATOM 749 N N . THR A 1 102 ? 7.722 4.723 -1.513 1.00 82.81 102 THR A N 1
ATOM 750 C CA . THR A 1 102 ? 6.503 5.463 -1.141 1.00 82.81 102 THR A CA 1
ATOM 751 C C . THR A 1 102 ? 5.311 4.544 -0.925 1.00 82.81 102 THR A C 1
ATOM 753 O O . THR A 1 102 ? 4.592 4.734 0.057 1.00 82.81 102 THR A O 1
ATOM 756 N N . ALA A 1 103 ? 5.126 3.523 -1.765 1.00 77.00 103 ALA A N 1
ATOM 757 C CA . ALA A 1 103 ? 4.080 2.524 -1.564 1.00 77.00 103 ALA A CA 1
ATOM 758 C C . ALA A 1 103 ? 4.266 1.769 -0.237 1.00 77.00 103 ALA A C 1
ATOM 760 O O . ALA A 1 103 ? 3.313 1.626 0.530 1.00 77.00 103 ALA A O 1
ATOM 761 N N . PHE A 1 104 ? 5.496 1.351 0.072 1.00 80.50 104 PHE A N 1
ATOM 762 C CA . PHE A 1 104 ? 5.815 0.631 1.304 1.00 80.50 104 PHE A CA 1
ATOM 763 C C . PHE A 1 104 ? 5.584 1.487 2.557 1.00 80.50 104 PHE A C 1
ATOM 765 O O . PHE A 1 104 ? 4.903 1.054 3.488 1.00 80.50 104 PHE A O 1
ATOM 772 N N . ILE A 1 105 ? 6.082 2.728 2.567 1.00 82.25 105 ILE A N 1
ATOM 773 C CA . ILE A 1 105 ? 5.895 3.662 3.688 1.00 82.25 105 ILE A CA 1
ATOM 774 C C . ILE A 1 105 ? 4.409 3.968 3.884 1.00 82.25 105 ILE A C 1
ATOM 776 O O . ILE A 1 105 ? 3.910 3.922 5.008 1.00 82.25 105 ILE A O 1
ATOM 780 N N . ALA A 1 106 ? 3.679 4.248 2.805 1.00 78.50 106 ALA A N 1
ATOM 781 C CA . ALA A 1 106 ? 2.256 4.547 2.882 1.00 78.50 106 ALA A CA 1
ATOM 782 C C . ALA A 1 106 ? 1.434 3.369 3.407 1.00 78.50 106 ALA A C 1
ATOM 784 O O . ALA A 1 106 ? 0.510 3.575 4.196 1.00 78.50 106 ALA A O 1
ATOM 785 N N . PHE A 1 107 ? 1.788 2.145 3.012 1.00 77.75 107 PHE A N 1
ATOM 786 C CA . PHE A 1 107 ? 1.168 0.937 3.539 1.00 77.75 107 PHE A CA 1
ATOM 787 C C . PHE A 1 107 ? 1.447 0.779 5.038 1.00 77.75 107 PHE A C 1
ATOM 789 O O . PHE A 1 107 ? 0.505 0.633 5.813 1.00 77.75 107 PHE A O 1
ATOM 796 N N . GLY A 1 108 ? 2.707 0.899 5.469 1.00 79.62 108 GLY A N 1
ATOM 797 C CA . GLY A 1 108 ? 3.080 0.800 6.885 1.00 79.62 108 GLY A CA 1
ATOM 798 C C . GLY A 1 108 ? 2.391 1.853 7.759 1.00 79.62 108 GLY A C 1
ATOM 799 O O . GLY A 1 108 ? 1.795 1.519 8.784 1.00 79.62 108 GLY A O 1
ATOM 800 N N . VAL A 1 109 ? 2.385 3.117 7.322 1.00 83.50 109 VAL A N 1
ATOM 801 C CA . VAL A 1 109 ? 1.673 4.210 8.010 1.00 83.50 109 VAL A CA 1
ATOM 802 C C . VAL A 1 109 ? 0.162 3.965 8.019 1.00 83.50 109 VAL A C 1
ATOM 804 O O . VAL A 1 109 ? -0.497 4.236 9.024 1.00 83.50 109 VAL A O 1
ATOM 807 N N . GLY A 1 110 ? -0.396 3.438 6.927 1.00 78.94 110 GLY A N 1
ATOM 808 C CA . GLY A 1 110 ? -1.804 3.061 6.831 1.00 78.94 110 GLY A CA 1
ATOM 809 C C . GLY A 1 110 ? -2.190 1.985 7.845 1.00 78.94 110 GLY A C 1
ATOM 810 O O . GLY A 1 110 ? -3.178 2.155 8.554 1.00 78.94 110 GLY A O 1
ATOM 811 N N . VAL A 1 111 ? -1.383 0.928 7.972 1.00 77.88 111 VAL A N 1
ATOM 812 C CA . VAL A 1 111 ? -1.585 -0.148 8.957 1.00 77.88 111 VAL A CA 1
ATOM 813 C C . VAL A 1 111 ? -1.457 0.377 10.386 1.00 77.88 111 VAL A C 1
ATOM 815 O O . VAL A 1 111 ? -2.321 0.099 11.214 1.00 77.88 111 VAL A O 1
ATOM 818 N N . ALA A 1 112 ? -0.433 1.184 10.675 1.00 81.88 112 ALA A N 1
ATOM 819 C CA . ALA A 1 112 ? -0.252 1.773 12.001 1.00 81.88 112 ALA A CA 1
ATOM 820 C C . ALA A 1 112 ? -1.461 2.633 12.406 1.00 81.88 112 ALA A C 1
ATOM 822 O O . ALA A 1 112 ? -2.003 2.471 13.497 1.00 81.88 112 ALA A O 1
ATOM 823 N N . ARG A 1 113 ? -1.949 3.493 11.500 1.00 82.31 113 ARG A N 1
ATOM 824 C CA . ARG A 1 113 ? -3.149 4.308 11.745 1.00 82.31 113 ARG A CA 1
ATOM 825 C C . ARG A 1 113 ? -4.419 3.477 11.875 1.00 82.31 113 ARG A C 1
ATOM 827 O O . ARG A 1 113 ? -5.260 3.818 12.703 1.00 82.31 113 ARG A O 1
ATOM 834 N N . ALA A 1 114 ? -4.558 2.409 11.091 1.00 77.00 114 ALA A N 1
ATOM 835 C CA . ALA A 1 114 ? -5.685 1.491 11.210 1.00 77.00 114 ALA A CA 1
ATOM 836 C C . ALA A 1 114 ? -5.728 0.838 12.598 1.00 77.00 114 ALA A C 1
ATOM 838 O O . ALA A 1 114 ? -6.792 0.800 13.213 1.00 77.00 114 ALA A O 1
ATOM 839 N N . ASN A 1 115 ? -4.575 0.405 13.117 1.00 79.25 115 ASN A N 1
ATOM 840 C CA . ASN A 1 115 ? -4.467 -0.193 14.449 1.00 79.25 115 ASN A CA 1
ATOM 841 C C . ASN A 1 115 ? -4.836 0.790 15.552 1.00 79.25 115 ASN A C 1
ATOM 843 O O . ASN A 1 115 ? -5.689 0.476 16.376 1.00 79.25 115 ASN A O 1
ATOM 847 N N . THR A 1 116 ? -4.262 1.996 15.531 1.00 82.19 116 THR A N 1
ATOM 848 C CA . THR A 1 116 ? -4.571 3.023 16.535 1.00 82.19 116 THR A CA 1
ATOM 849 C C . THR A 1 116 ? -6.048 3.419 16.518 1.00 82.19 116 THR A C 1
ATOM 851 O O . THR A 1 116 ? -6.625 3.695 17.564 1.00 82.19 116 THR A O 1
ATOM 854 N N . ALA A 1 117 ? -6.684 3.468 15.344 1.00 81.19 117 ALA A N 1
ATOM 855 C CA . ALA A 1 117 ? -8.109 3.775 15.251 1.00 81.19 117 ALA A CA 1
ATOM 856 C C . ALA A 1 117 ? -8.988 2.623 15.765 1.00 81.19 117 ALA A C 1
ATOM 858 O O . ALA A 1 117 ? -9.961 2.878 16.469 1.00 81.19 117 ALA A O 1
ATOM 859 N N . ALA A 1 118 ? -8.640 1.373 15.447 1.00 76.94 118 ALA A N 1
ATOM 860 C CA . ALA A 1 118 ? -9.371 0.202 15.926 1.00 76.94 118 ALA A CA 1
ATOM 861 C C . ALA A 1 118 ? -9.276 0.041 17.452 1.00 76.94 118 ALA A C 1
ATOM 863 O O . ALA A 1 118 ? -10.264 -0.312 18.090 1.00 76.94 118 ALA A O 1
ATOM 864 N N . GLU A 1 119 ? -8.114 0.339 18.036 1.00 81.50 119 GLU A N 1
ATOM 865 C CA . GLU A 1 119 ? -7.891 0.289 19.484 1.00 81.50 119 GLU A CA 1
ATOM 866 C C . GLU A 1 119 ? -8.782 1.286 20.234 1.00 81.50 119 GLU A C 1
ATOM 868 O O . GLU A 1 119 ? -9.512 0.881 21.133 1.00 81.50 119 GLU A O 1
ATOM 873 N N . LYS A 1 120 ? -8.840 2.543 19.777 1.00 84.44 120 LYS A N 1
ATOM 874 C CA . LYS A 1 120 ? -9.700 3.577 20.380 1.00 84.44 120 LYS A CA 1
ATOM 875 C C . LYS A 1 120 ? -11.182 3.199 20.383 1.00 84.44 120 LYS A C 1
ATOM 877 O O . LYS A 1 120 ? -11.857 3.367 21.390 1.00 84.44 120 LYS A O 1
ATOM 882 N N . VAL A 1 121 ? -11.684 2.658 19.272 1.00 83.00 121 VAL A N 1
ATOM 883 C CA . VAL A 1 121 ? -13.093 2.233 19.179 1.00 83.00 121 VAL A CA 1
ATOM 884 C C . VAL A 1 121 ? -13.371 1.030 20.085 1.00 83.00 121 VAL A C 1
ATOM 886 O O . VAL A 1 121 ? -14.435 0.952 20.695 1.00 83.00 121 VAL A O 1
ATOM 889 N N . SER A 1 122 ? -12.413 0.106 20.211 1.00 81.62 122 SER A N 1
ATOM 890 C CA . SER A 1 122 ? -12.540 -1.041 21.114 1.00 81.62 122 SER A CA 1
ATOM 891 C C . SER A 1 122 ? -12.579 -0.616 22.585 1.00 81.62 122 SER A C 1
ATOM 893 O O . SER A 1 122 ? -13.348 -1.187 23.352 1.00 81.62 122 SER A O 1
ATOM 895 N N . GLU A 1 123 ? -11.778 0.373 22.988 1.00 83.44 123 GLU A N 1
ATOM 896 C CA . GLU A 1 123 ? -11.785 0.919 24.354 1.00 83.44 123 GLU A CA 1
ATOM 897 C C . GLU A 1 123 ? -13.113 1.619 24.681 1.00 83.44 123 GLU A C 1
ATOM 899 O O . GLU A 1 123 ? -13.688 1.390 25.748 1.00 83.44 123 GLU A O 1
ATOM 904 N N . GLU A 1 124 ? -13.644 2.408 23.742 1.00 82.88 124 GLU A N 1
ATOM 905 C CA . GLU A 1 124 ? -14.948 3.070 23.880 1.00 82.88 124 GLU A CA 1
ATOM 906 C C . GLU A 1 124 ? -16.102 2.060 24.018 1.00 82.88 124 GLU A C 1
ATOM 908 O O . GLU A 1 124 ? -17.015 2.265 24.822 1.00 82.88 124 GLU A O 1
ATOM 913 N N . GLN A 1 125 ? -16.068 0.946 23.276 1.00 81.00 125 GLN A N 1
ATOM 914 C CA . GLN A 1 125 ? -17.065 -0.125 23.403 1.00 81.00 125 GLN A CA 1
ATOM 915 C C . GLN A 1 125 ? -16.979 -0.849 24.756 1.00 81.00 125 GLN A C 1
ATOM 917 O O . GLN A 1 125 ? -18.019 -1.118 25.365 1.00 81.00 125 GLN A O 1
ATOM 922 N N . SER A 1 126 ? -15.769 -1.115 25.257 1.00 80.81 126 SER A N 1
ATOM 923 C CA . SER A 1 126 ? -15.576 -1.731 26.576 1.00 80.81 126 SER A CA 1
ATOM 924 C C . SER A 1 126 ? -16.086 -0.845 27.714 1.00 80.81 126 SER A C 1
ATOM 926 O O . SER A 1 126 ? -16.686 -1.361 28.647 1.00 80.81 126 SER A O 1
ATOM 928 N N . GLN A 1 127 ? -15.922 0.482 27.633 1.00 79.25 127 GLN A N 1
ATOM 929 C CA . GLN A 1 127 ? -16.476 1.406 28.637 1.00 79.25 127 GLN A CA 1
ATOM 930 C C . GLN A 1 127 ? -18.001 1.531 28.576 1.00 79.25 127 GLN A C 1
ATOM 932 O O . GLN A 1 127 ? -18.644 1.764 29.596 1.00 79.25 127 GLN A O 1
ATOM 937 N N . LYS A 1 128 ? -18.591 1.416 27.381 1.00 76.25 128 LYS A N 1
ATOM 938 C CA . LYS A 1 128 ? -20.039 1.575 27.193 1.00 76.25 128 LYS A CA 1
ATOM 939 C C . LYS A 1 128 ? -20.838 0.339 27.599 1.00 76.25 128 LYS A C 1
ATOM 941 O O . LYS A 1 128 ? -22.052 0.440 27.751 1.00 76.25 128 LYS A O 1
ATOM 946 N N . THR A 1 129 ? -20.185 -0.807 27.757 1.00 69.12 129 THR A N 1
ATOM 947 C CA . THR A 1 129 ? -20.823 -2.012 28.285 1.00 69.12 129 THR A CA 1
ATOM 948 C C . THR A 1 129 ? -20.755 -1.912 29.811 1.00 69.12 129 THR A C 1
ATOM 950 O O . THR A 1 129 ? -19.673 -2.118 30.357 1.00 69.12 129 THR A O 1
ATOM 953 N N . PRO A 1 130 ? -21.838 -1.509 30.510 1.00 61.28 130 PRO A N 1
ATOM 954 C CA . PRO A 1 130 ? -21.816 -1.442 31.965 1.00 61.28 130 PRO A CA 1
ATOM 955 C C . PRO A 1 130 ? -21.437 -2.821 32.493 1.00 61.28 130 PRO A C 1
ATOM 957 O O . PRO A 1 130 ? -21.967 -3.828 32.013 1.00 61.28 130 PRO A O 1
ATOM 960 N N . SER A 1 131 ? -20.480 -2.859 33.421 1.00 64.50 131 SER A N 1
ATOM 961 C CA . SER A 1 131 ? -20.085 -4.100 34.069 1.00 64.50 131 SER A CA 1
ATOM 962 C C . SER A 1 131 ? -21.345 -4.733 34.638 1.00 64.50 131 SER A C 1
ATOM 964 O O . SER A 1 131 ? -22.027 -4.134 35.466 1.00 64.50 131 SER A O 1
ATOM 966 N N . SER A 1 132 ? -21.680 -5.932 34.177 1.00 61.84 132 SER A N 1
ATOM 967 C CA . SER A 1 132 ? -22.782 -6.721 34.725 1.00 61.84 132 SER A CA 1
ATOM 968 C C . SER A 1 132 ? -22.590 -7.050 36.214 1.00 61.84 132 SER A C 1
ATOM 970 O O . SER A 1 132 ? -23.520 -7.546 36.838 1.00 61.84 132 SER A O 1
ATOM 972 N N . ASP A 1 133 ? -21.425 -6.720 36.784 1.00 62.88 133 ASP A N 1
ATOM 973 C CA . ASP A 1 133 ? -21.139 -6.790 38.218 1.00 62.88 133 ASP A CA 1
ATOM 974 C C . ASP A 1 133 ? -21.751 -5.629 39.032 1.00 62.88 133 ASP A C 1
ATOM 976 O O . ASP A 1 133 ? -21.797 -5.720 40.254 1.00 62.88 133 ASP A O 1
ATOM 980 N N . ASP A 1 134 ? -22.262 -4.572 38.383 1.00 59.59 134 ASP A N 1
ATOM 981 C CA . ASP A 1 134 ? -23.066 -3.512 39.024 1.00 59.59 134 ASP A CA 1
ATOM 982 C C . ASP A 1 134 ? -24.580 -3.760 38.877 1.00 59.59 134 ASP A C 1
ATOM 984 O O . ASP A 1 134 ? -25.392 -2.867 39.139 1.00 59.59 134 ASP A O 1
ATOM 988 N N . ALA A 1 135 ? -24.996 -4.959 38.446 1.00 62.09 135 ALA A N 1
ATOM 989 C CA . ALA A 1 135 ? -26.389 -5.352 38.607 1.00 62.09 135 ALA A CA 1
ATOM 990 C C . ALA A 1 135 ? -26.692 -5.325 40.116 1.00 62.09 135 ALA A C 1
ATOM 992 O O . ALA A 1 135 ? -26.027 -6.054 40.858 1.00 62.09 135 ALA A O 1
ATOM 993 N N . PRO A 1 136 ? -27.625 -4.477 40.599 1.00 63.72 136 PRO A N 1
ATOM 994 C CA . PRO A 1 136 ? -28.017 -4.520 41.996 1.00 63.72 136 PRO A CA 1
ATOM 995 C C . PRO A 1 136 ? -28.414 -5.961 42.290 1.00 63.72 136 PRO A C 1
ATOM 997 O O . PRO A 1 136 ? -29.208 -6.547 41.554 1.00 63.72 136 PRO A O 1
ATOM 1000 N N . ALA A 1 137 ? -27.785 -6.553 43.304 1.00 65.00 137 ALA A N 1
ATOM 1001 C CA . ALA A 1 137 ? -28.266 -7.795 43.862 1.00 65.00 137 ALA A CA 1
ATOM 1002 C C . ALA A 1 137 ? -29.712 -7.519 44.279 1.00 65.00 137 ALA A C 1
ATOM 1004 O O . ALA A 1 137 ? -29.954 -6.816 45.259 1.00 65.00 137 ALA A O 1
ATOM 1005 N N . ASP A 1 138 ? -30.663 -7.975 43.467 1.00 63.03 138 ASP A N 1
ATOM 1006 C CA . ASP A 1 138 ? -32.055 -8.078 43.864 1.00 63.03 138 ASP A CA 1
ATOM 1007 C C . ASP A 1 138 ? -32.077 -9.132 44.984 1.00 63.03 138 ASP A C 1
ATOM 1009 O O . ASP A 1 138 ? -32.267 -10.325 44.752 1.00 63.03 138 ASP A O 1
ATOM 1013 N N . ASP A 1 139 ? -31.794 -8.667 46.203 1.00 61.91 139 ASP A N 1
ATOM 1014 C CA . ASP A 1 139 ? -31.798 -9.398 47.476 1.00 61.91 139 ASP A CA 1
ATOM 1015 C C . ASP A 1 139 ? -33.227 -9.766 47.934 1.00 61.91 139 ASP A C 1
ATOM 1017 O O . ASP A 1 139 ? -33.417 -10.303 49.022 1.00 61.91 139 ASP A O 1
ATOM 1021 N N . ASP A 1 140 ? -34.243 -9.545 47.099 1.00 62.47 140 ASP A N 1
ATOM 1022 C CA . ASP A 1 140 ? -35.647 -9.819 47.406 1.00 62.47 140 ASP A CA 1
ATOM 1023 C C . ASP A 1 140 ? -36.185 -10.984 46.559 1.00 62.47 140 ASP A C 1
ATOM 1025 O O . ASP A 1 140 ? -37.149 -10.855 45.803 1.00 62.47 140 ASP A O 1
ATOM 1029 N N . ALA A 1 141 ? -35.578 -12.165 46.697 1.00 65.06 141 ALA A N 1
ATOM 1030 C CA . ALA A 1 141 ? -36.306 -13.402 46.434 1.00 65.06 141 ALA A CA 1
ATOM 1031 C C . ALA A 1 141 ? -37.210 -13.669 47.654 1.00 65.06 141 ALA A C 1
ATOM 1033 O O . ALA A 1 141 ? -36.683 -13.986 48.726 1.00 65.06 141 ALA A O 1
ATOM 1034 N N . PRO A 1 142 ? -38.549 -13.534 47.554 1.00 64.19 142 PRO A N 1
ATOM 1035 C CA . PRO A 1 142 ? -39.424 -13.892 48.657 1.00 64.19 142 PRO A CA 1
ATOM 1036 C C . PRO A 1 142 ? -39.227 -15.376 48.963 1.00 64.19 142 PRO A C 1
ATOM 1038 O O . PRO A 1 142 ? -39.340 -16.231 48.085 1.00 64.19 142 PRO A O 1
ATOM 1041 N N . ALA A 1 143 ? -38.889 -15.665 50.218 1.00 62.16 143 ALA A N 1
ATOM 1042 C CA . ALA A 1 143 ? -38.912 -17.012 50.748 1.00 62.16 143 ALA A CA 1
ATOM 1043 C C . ALA A 1 143 ? -40.346 -17.541 50.617 1.00 62.16 143 ALA A C 1
ATOM 1045 O O . ALA A 1 143 ? -41.216 -17.180 51.410 1.00 62.16 143 ALA A O 1
ATOM 1046 N N . ASP A 1 144 ? -40.589 -18.365 49.597 1.00 62.72 144 ASP A N 1
ATOM 1047 C CA . ASP A 1 144 ? -41.787 -19.193 49.506 1.00 62.72 144 ASP A CA 1
ATOM 1048 C C . ASP A 1 144 ? -41.717 -20.238 50.628 1.00 62.72 144 ASP A C 1
ATOM 1050 O O . ASP A 1 144 ? -41.250 -21.368 50.475 1.00 62.72 144 ASP A O 1
ATOM 1054 N N . ASP A 1 145 ? -42.168 -19.799 51.799 1.00 62.47 145 ASP A N 1
ATOM 1055 C CA . ASP A 1 145 ? -42.623 -20.611 52.915 1.00 62.47 145 ASP A CA 1
ATOM 1056 C C . ASP A 1 145 ? -43.913 -21.325 52.489 1.00 62.47 145 ASP A C 1
ATOM 1058 O O . ASP A 1 145 ? -45.030 -20.921 52.809 1.00 62.47 145 ASP A O 1
ATOM 1062 N N . ALA A 1 146 ? -43.763 -22.379 51.689 1.00 65.38 146 ALA A N 1
ATOM 1063 C CA . ALA A 1 146 ? -44.827 -23.335 51.416 1.00 65.38 146 ALA A CA 1
ATOM 1064 C C . ALA A 1 146 ? -44.661 -24.547 52.338 1.00 65.38 146 ALA A C 1
ATOM 1066 O O . ALA A 1 146 ? -44.294 -25.651 51.933 1.00 65.38 146 ALA A O 1
ATOM 1067 N N . SER A 1 147 ? -44.941 -24.308 53.615 1.00 62.31 147 SER A N 1
ATOM 1068 C CA . SER A 1 147 ? -45.265 -25.338 54.591 1.00 62.31 147 SER A CA 1
ATOM 1069 C C . SER A 1 147 ? -46.534 -26.110 54.165 1.00 62.31 147 SER A C 1
ATOM 1071 O O . SER A 1 147 ? -47.601 -25.512 54.137 1.00 62.31 147 SER A O 1
ATOM 1073 N N . ALA A 1 148 ? -46.383 -27.419 53.878 1.00 61.25 148 ALA A N 1
ATOM 1074 C CA . ALA A 1 148 ? -47.263 -28.572 54.215 1.00 61.25 148 ALA A CA 1
ATOM 1075 C C . ALA A 1 148 ? -48.786 -28.545 53.843 1.00 61.25 148 ALA A C 1
ATOM 1077 O O . ALA A 1 148 ? -49.434 -27.507 53.928 1.00 61.25 148 ALA A O 1
ATOM 1078 N N . PRO A 1 149 ? -49.421 -29.692 53.478 1.00 64.44 149 PRO A N 1
ATOM 1079 C CA . PRO A 1 149 ? -49.606 -30.799 54.427 1.00 64.44 149 PRO A CA 1
ATOM 1080 C C . PRO A 1 149 ? -49.418 -32.225 53.884 1.00 64.44 149 PRO A C 1
ATOM 1082 O O . PRO A 1 149 ? -49.685 -32.538 52.724 1.00 64.44 149 PRO A O 1
ATOM 1085 N N . GLU A 1 150 ? -48.988 -33.091 54.805 1.00 64.19 150 GLU A N 1
ATOM 1086 C CA . GLU A 1 150 ? -49.142 -34.544 54.756 1.00 64.19 150 GLU A CA 1
ATOM 1087 C C . GLU A 1 150 ? -50.610 -34.922 54.508 1.00 64.19 150 GLU A C 1
ATOM 1089 O O . GLU A 1 150 ? -51.522 -34.353 55.112 1.00 64.19 150 GLU A O 1
ATOM 1094 N N . ALA A 1 151 ? -50.823 -35.906 53.639 1.00 63.84 151 ALA A N 1
ATOM 1095 C CA . ALA A 1 151 ? -52.072 -36.643 53.547 1.00 63.84 151 ALA A CA 1
ATOM 1096 C C . ALA A 1 151 ? -51.741 -38.143 53.562 1.00 63.84 151 ALA A C 1
ATOM 1098 O O . ALA A 1 151 ? -51.096 -38.635 52.636 1.00 63.84 151 ALA A O 1
ATOM 1099 N N . ASP A 1 152 ? -52.131 -38.750 54.686 1.00 64.88 152 ASP A N 1
ATOM 1100 C CA . ASP A 1 152 ? -52.355 -40.160 55.060 1.00 64.88 152 ASP A CA 1
ATOM 1101 C C . ASP A 1 152 ? -52.077 -41.291 54.049 1.00 64.88 152 ASP A C 1
ATOM 1103 O O . ASP A 1 152 ? -52.634 -41.281 52.925 1.00 64.88 152 ASP A O 1
#

pLDDT: mean 73.15, std 7.9, range [55.91, 86.38]

Organism: NCBI:txid1753

Radius of gyration: 28.6 Å; chains: 1; bounding box: 72×50×85 Å